Protein AF-A0A257JCB0-F1 (afdb_monomer)

Nearest PDB structures (foldseek):
  8gsv-assembly1_U  TM=2.999E-01  e=7.536E+00  Homo sapiens

Radius of gyration: 15.87 Å; Cα contacts (8 Å, |Δi|>4): 56; chains: 1; bounding box: 47×39×42 Å

Secondary structure (DSSP, 8-state):
-----SSS---HHHHHHHHHTT---HHHHHHH-HHHHHHTS-HHHHIIIIITTTT--SSTTTT-------PPP-

Structure (mmCIF, N/CA/C/O backbone):
data_AF-A0A257JCB0-F1
#
_entry.id   AF-A0A257JCB0-F1
#
loop_
_atom_site.group_PDB
_atom_site.id
_atom_site.type_symbol
_atom_site.label_atom_id
_atom_site.label_alt_id
_atom_site.label_comp_id
_atom_site.label_asym_id
_atom_site.label_entity_id
_atom_site.label_seq_id
_atom_site.pdbx_PDB_ins_code
_atom_site.Cartn_x
_atom_site.Cartn_y
_atom_site.Cartn_z
_atom_site.occupancy
_atom_site.B_iso_or_equiv
_atom_site.auth_seq_id
_atom_site.auth_comp_id
_atom_site.auth_asym_id
_atom_site.auth_atom_id
_atom_site.pdbx_PDB_model_num
ATOM 1 N N . MET A 1 1 ? 25.307 -20.633 -8.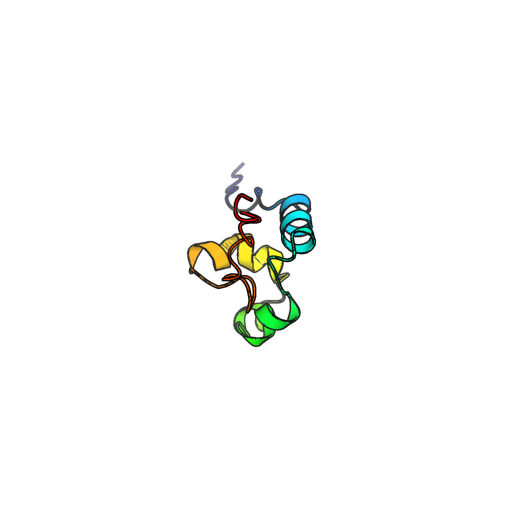562 1.00 41.69 1 MET A N 1
ATOM 2 C CA . MET A 1 1 ? 24.805 -20.271 -7.222 1.00 41.69 1 MET A CA 1
ATOM 3 C C . MET A 1 1 ? 23.397 -19.756 -7.420 1.00 41.69 1 MET A C 1
ATOM 5 O O . MET A 1 1 ? 23.142 -19.122 -8.431 1.00 41.69 1 MET A O 1
ATOM 9 N N . SER A 1 2 ? 22.482 -20.204 -6.576 1.00 45.41 2 SER A N 1
ATOM 10 C CA . SER A 1 2 ? 21.054 -20.271 -6.863 1.00 45.41 2 SER A CA 1
ATOM 11 C C . SER A 1 2 ? 20.367 -18.927 -6.665 1.00 45.41 2 SER A C 1
ATOM 13 O O . SER A 1 2 ? 19.887 -18.626 -5.576 1.00 45.41 2 SER A O 1
ATOM 15 N N . ASP A 1 3 ? 20.269 -18.150 -7.732 1.00 51.03 3 ASP A N 1
ATOM 16 C CA . ASP A 1 3 ? 19.357 -17.019 -7.790 1.00 51.03 3 ASP A CA 1
ATOM 17 C C . ASP A 1 3 ? 17.941 -17.555 -7.998 1.00 51.03 3 ASP A C 1
ATOM 19 O O . ASP A 1 3 ? 17.430 -17.695 -9.109 1.00 51.03 3 ASP A O 1
ATOM 23 N N . ASN A 1 4 ? 17.316 -17.926 -6.882 1.00 44.38 4 ASN A N 1
ATOM 24 C CA . ASN A 1 4 ? 15.895 -18.229 -6.774 1.00 44.38 4 ASN A CA 1
ATOM 25 C C . ASN A 1 4 ? 15.121 -16.903 -6.917 1.00 44.38 4 ASN A C 1
ATOM 27 O O . ASN A 1 4 ? 14.576 -16.341 -5.969 1.00 44.38 4 ASN A O 1
ATOM 31 N N . LEU A 1 5 ? 15.208 -16.332 -8.117 1.00 52.84 5 LEU A N 1
ATOM 32 C CA . LEU A 1 5 ? 15.034 -14.915 -8.401 1.00 52.84 5 LEU A CA 1
ATOM 33 C C . LEU A 1 5 ? 13.568 -14.570 -8.722 1.00 52.84 5 LEU A C 1
ATOM 35 O O . LEU A 1 5 ? 13.263 -13.837 -9.656 1.00 52.84 5 LEU A O 1
ATOM 39 N N . LEU A 1 6 ? 12.629 -15.107 -7.937 1.00 51.78 6 LEU A N 1
ATOM 40 C CA . LEU A 1 6 ? 11.209 -14.730 -8.014 1.00 51.78 6 LEU A CA 1
ATOM 41 C C . LEU A 1 6 ? 10.921 -13.384 -7.307 1.00 51.78 6 LEU A C 1
ATOM 43 O O . LEU A 1 6 ? 9.790 -12.906 -7.323 1.00 51.78 6 LEU A O 1
ATOM 47 N N . LEU A 1 7 ? 11.944 -12.783 -6.683 1.00 50.81 7 LEU A N 1
ATOM 48 C CA . LEU A 1 7 ? 11.879 -11.551 -5.884 1.00 50.81 7 LEU A CA 1
ATOM 49 C C . LEU A 1 7 ? 12.631 -10.356 -6.508 1.00 50.81 7 LEU A C 1
ATOM 51 O O . LEU A 1 7 ? 12.582 -9.264 -5.949 1.00 50.81 7 LEU A O 1
ATOM 55 N N . SER A 1 8 ? 13.292 -10.514 -7.662 1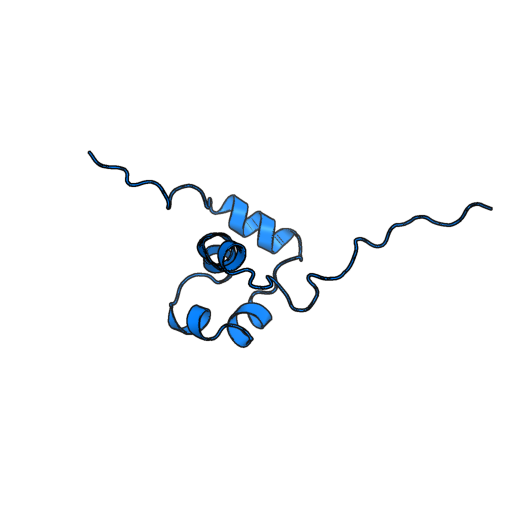.00 53.78 8 SER A N 1
ATOM 56 C CA . SER A 1 8 ? 14.094 -9.452 -8.307 1.00 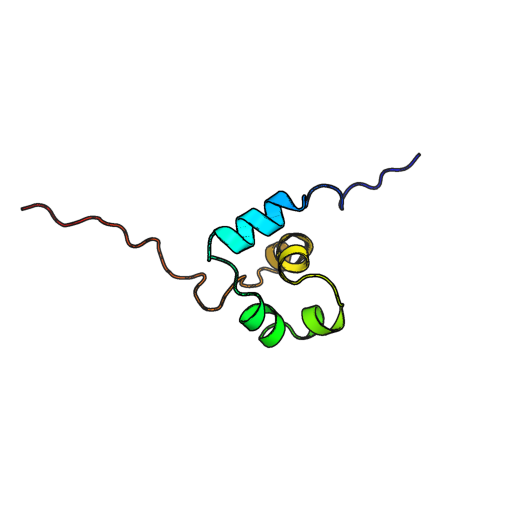53.78 8 SER A CA 1
ATOM 57 C C . SER A 1 8 ? 13.365 -8.664 -9.398 1.00 53.78 8 SER A C 1
ATOM 59 O O . SER A 1 8 ? 14.000 -8.169 -10.332 1.00 53.78 8 SER A O 1
ATOM 61 N N . ARG A 1 9 ? 12.034 -8.625 -9.384 1.00 60.97 9 ARG A N 1
ATOM 62 C CA . ARG A 1 9 ? 11.280 -7.966 -10.462 1.00 60.97 9 ARG A CA 1
ATOM 63 C C . ARG A 1 9 ? 10.144 -7.093 -9.956 1.00 60.97 9 ARG A C 1
ATOM 65 O O . ARG A 1 9 ? 9.134 -6.945 -10.626 1.00 60.97 9 ARG A O 1
ATOM 72 N N . ILE A 1 10 ? 10.321 -6.577 -8.746 1.00 64.56 10 ILE A N 1
ATOM 73 C CA . ILE A 1 10 ? 9.634 -5.375 -8.293 1.00 64.56 10 ILE A CA 1
ATOM 74 C C . ILE A 1 10 ? 10.761 -4.404 -8.018 1.00 64.56 10 ILE A C 1
ATOM 76 O O . ILE A 1 10 ? 11.409 -4.476 -6.971 1.00 64.56 10 ILE A O 1
ATOM 80 N N . LEU A 1 11 ? 11.080 -3.625 -9.042 1.00 71.88 11 LEU A N 1
ATOM 81 C CA . LEU A 1 11 ? 12.070 -2.569 -8.946 1.00 71.88 11 LEU A CA 1
ATOM 82 C C . LEU A 1 11 ? 11.432 -1.408 -8.168 1.00 71.88 11 LEU A C 1
ATOM 84 O O . LEU A 1 11 ? 10.212 -1.233 -8.195 1.00 71.88 11 LEU A O 1
ATOM 88 N N . ASP A 1 12 ? 12.235 -0.606 -7.468 1.00 78.62 12 ASP A N 1
ATOM 89 C CA . ASP A 1 12 ? 11.735 0.595 -6.777 1.00 78.62 12 ASP A CA 1
ATOM 90 C C . ASP A 1 12 ? 10.991 1.542 -7.740 1.00 78.62 12 ASP A C 1
ATOM 92 O O . ASP A 1 12 ? 10.080 2.264 -7.337 1.00 78.62 12 ASP A O 1
ATOM 96 N N . GLU A 1 13 ? 11.308 1.484 -9.038 1.00 82.06 13 GLU A N 1
ATOM 97 C CA . GLU A 1 13 ? 10.580 2.195 -10.093 1.00 82.06 13 GLU A CA 1
ATOM 98 C C . GLU A 1 13 ? 9.129 1.714 -10.267 1.00 82.06 13 GLU A C 1
ATOM 100 O O . GLU A 1 13 ? 8.250 2.547 -10.467 1.00 82.06 13 GLU A O 1
ATOM 105 N N . ASP A 1 14 ? 8.843 0.411 -10.140 1.00 86.12 14 ASP A N 1
ATOM 106 C CA . ASP A 1 14 ? 7.484 -0.136 -10.272 1.00 86.12 14 ASP A CA 1
ATOM 107 C C . ASP A 1 14 ? 6.611 0.325 -9.102 1.00 86.12 14 ASP A C 1
ATOM 109 O O . ASP A 1 14 ? 5.445 0.696 -9.263 1.00 86.12 14 ASP A O 1
ATOM 113 N N . VAL A 1 15 ? 7.206 0.338 -7.907 1.00 87.06 15 VAL A N 1
ATOM 114 C CA . VAL A 1 15 ? 6.595 0.869 -6.688 1.00 87.06 15 VAL A CA 1
ATOM 115 C C . VAL A 1 15 ? 6.308 2.361 -6.850 1.00 87.06 15 VAL A C 1
ATOM 117 O O . VAL A 1 15 ? 5.188 2.810 -6.585 1.00 87.06 15 VAL A O 1
ATOM 120 N N . ALA A 1 16 ? 7.290 3.126 -7.332 1.00 86.31 16 ALA A N 1
ATOM 121 C CA . ALA A 1 16 ? 7.136 4.553 -7.580 1.00 86.31 16 ALA A CA 1
ATOM 122 C C . ALA A 1 16 ? 6.069 4.836 -8.648 1.00 86.31 16 ALA A C 1
ATOM 124 O O . ALA A 1 16 ? 5.241 5.722 -8.453 1.00 86.31 16 ALA A O 1
ATOM 125 N N . ALA A 1 17 ? 6.028 4.065 -9.737 1.00 86.69 17 ALA A N 1
ATOM 126 C CA . ALA A 1 17 ? 5.032 4.197 -10.795 1.00 86.69 17 ALA A CA 1
ATOM 127 C C . ALA A 1 17 ? 3.615 3.889 -10.289 1.00 86.69 17 ALA A C 1
ATOM 129 O O . ALA A 1 17 ? 2.677 4.629 -10.590 1.00 86.69 17 ALA A O 1
ATOM 130 N N . LEU A 1 18 ? 3.453 2.847 -9.467 1.00 87.38 18 LEU A N 1
ATOM 131 C CA . LEU A 1 18 ? 2.175 2.515 -8.839 1.00 87.38 18 LEU A CA 1
ATOM 132 C C . LEU A 1 18 ? 1.684 3.660 -7.940 1.00 87.38 18 LEU A C 1
ATOM 134 O O . LEU A 1 18 ? 0.533 4.080 -8.066 1.00 87.38 18 LEU A O 1
ATOM 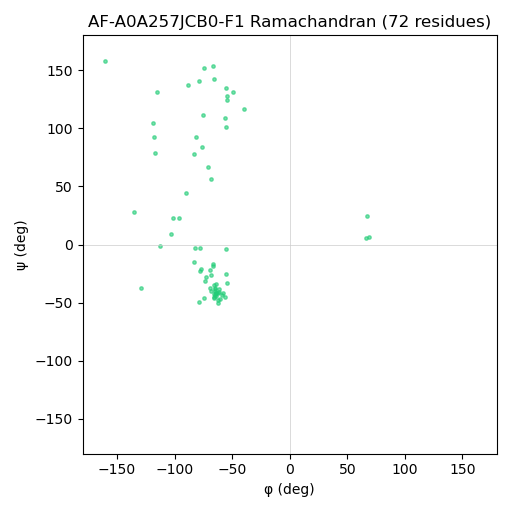138 N N . LYS A 1 19 ? 2.559 4.204 -7.088 1.00 85.38 19 LYS A N 1
ATOM 139 C CA . LYS A 1 19 ? 2.242 5.350 -6.221 1.00 85.38 19 LYS A CA 1
ATOM 140 C C . LYS A 1 19 ? 1.928 6.612 -7.036 1.00 85.38 19 LYS A C 1
ATOM 142 O O . LYS A 1 19 ? 0.927 7.276 -6.783 1.00 85.38 19 LYS A O 1
ATOM 147 N N . ALA A 1 20 ? 2.722 6.905 -8.066 1.00 85.56 20 ALA A N 1
ATOM 148 C CA . ALA A 1 20 ? 2.547 8.073 -8.930 1.00 85.56 20 ALA A CA 1
ATOM 149 C C . ALA A 1 20 ? 1.292 7.995 -9.816 1.00 85.56 20 ALA A C 1
ATOM 151 O O . ALA A 1 20 ? 0.741 9.028 -10.191 1.00 85.56 20 ALA A O 1
ATOM 152 N N . SER A 1 21 ? 0.813 6.789 -10.135 1.00 84.62 21 SER A N 1
ATOM 153 C CA . SER A 1 21 ? -0.400 6.599 -10.939 1.00 84.62 21 SER A CA 1
ATOM 154 C C . SER A 1 21 ? -1.682 7.077 -10.244 1.00 84.62 21 SER A C 1
ATOM 156 O O . SER A 1 21 ? -2.707 7.249 -10.902 1.00 84.62 21 SER A O 1
ATOM 158 N N . GLY A 1 22 ? -1.654 7.248 -8.916 1.00 85.06 22 GLY A N 1
ATOM 159 C CA . GLY A 1 22 ? -2.843 7.525 -8.107 1.00 85.06 22 GLY A CA 1
ATOM 160 C C . GLY A 1 22 ? -3.819 6.345 -8.007 1.00 85.06 22 GLY A C 1
ATOM 161 O O . GLY A 1 22 ? -4.906 6.497 -7.455 1.00 85.06 22 GLY A O 1
ATOM 162 N N . ALA A 1 23 ? -3.462 5.168 -8.534 1.00 84.12 23 ALA A N 1
ATOM 163 C CA . ALA A 1 23 ? -4.286 3.962 -8.455 1.00 84.12 23 ALA A CA 1
ATOM 164 C C . ALA A 1 23 ? -4.122 3.203 -7.126 1.00 84.12 23 ALA A C 1
ATOM 166 O O . ALA A 1 23 ? -4.952 2.345 -6.808 1.00 84.12 23 ALA A O 1
ATOM 167 N N . PHE A 1 24 ? -3.072 3.511 -6.361 1.00 89.81 24 PHE A N 1
ATOM 168 C CA . PHE A 1 24 ? -2.750 2.885 -5.082 1.00 89.81 24 PHE A CA 1
ATOM 169 C C . PHE A 1 24 ? -2.852 3.887 -3.937 1.00 89.81 24 PHE A C 1
ATOM 171 O O . PHE A 1 24 ? -2.296 4.980 -4.018 1.00 89.81 24 PHE A O 1
ATOM 178 N N . ASP A 1 25 ? -3.549 3.487 -2.879 1.00 90.44 25 ASP A N 1
ATOM 179 C CA . ASP A 1 25 ? -3.745 4.277 -1.667 1.00 90.44 25 ASP A CA 1
ATOM 180 C C . ASP A 1 25 ? -3.139 3.500 -0.500 1.00 90.44 25 ASP A C 1
ATOM 182 O O . ASP A 1 25 ? -3.678 2.478 -0.080 1.00 90.44 25 ASP A O 1
ATOM 186 N N . GLU A 1 26 ? -1.973 3.948 -0.034 1.00 90.25 26 GLU A N 1
ATOM 187 C CA . GLU A 1 26 ? -1.202 3.250 0.994 1.00 90.25 26 GLU A CA 1
ATOM 188 C C . GLU A 1 26 ? -1.940 3.200 2.333 1.00 90.25 26 GLU A C 1
ATOM 190 O O . GLU A 1 26 ? -1.982 2.140 2.958 1.00 90.25 26 GLU A O 1
ATOM 195 N N . GLU A 1 27 ? -2.542 4.319 2.744 1.00 90.38 27 GLU A N 1
ATOM 196 C CA . GLU A 1 27 ? -3.253 4.440 4.017 1.00 90.38 27 GLU A CA 1
ATOM 197 C C . GLU A 1 27 ? -4.495 3.551 4.024 1.00 90.38 27 GLU A C 1
ATOM 199 O O . GLU A 1 27 ? -4.696 2.777 4.960 1.00 90.38 27 GLU A O 1
ATOM 204 N N . TRP A 1 28 ? -5.281 3.584 2.944 1.00 91.56 28 TRP A N 1
ATOM 205 C CA . TRP A 1 28 ? -6.429 2.697 2.795 1.00 91.56 28 TRP A CA 1
ATOM 206 C C . TRP A 1 28 ? -6.007 1.225 2.728 1.00 91.56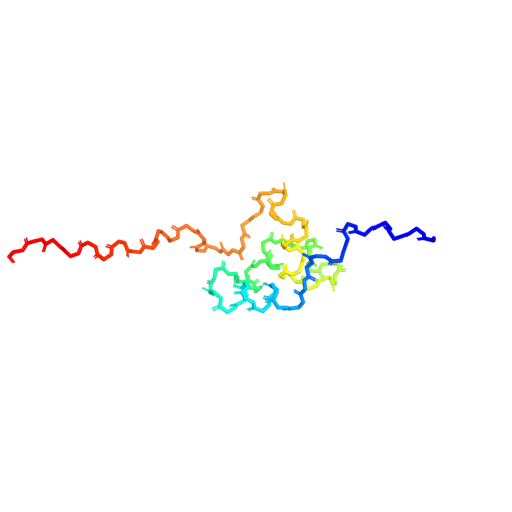 28 TRP A C 1
ATOM 208 O O . TRP A 1 28 ? -6.635 0.366 3.342 1.00 91.56 28 TRP A O 1
ATOM 218 N N . TYR A 1 29 ? -4.926 0.913 2.007 1.00 91.56 29 TYR A N 1
ATOM 219 C CA . TYR A 1 29 ? -4.483 -0.465 1.812 1.00 91.56 29 TYR A CA 1
ATOM 220 C C . TYR A 1 29 ? -4.033 -1.127 3.120 1.00 91.56 29 TYR A C 1
ATOM 222 O O . TYR A 1 29 ? -4.315 -2.305 3.327 1.00 91.56 29 TYR A O 1
ATOM 230 N N . VAL A 1 30 ? -3.354 -0.404 4.019 1.00 93.00 30 VAL A N 1
ATOM 231 C CA . VAL A 1 30 ? -2.953 -0.956 5.331 1.00 93.00 30 VAL A CA 1
ATOM 232 C C . VAL A 1 30 ? -4.090 -1.013 6.347 1.00 93.00 30 VAL A C 1
ATOM 234 O O . VAL A 1 30 ? -3.997 -1.791 7.297 1.00 93.00 30 VAL A O 1
ATOM 237 N N . ASP A 1 31 ? -5.125 -0.191 6.171 1.00 92.81 31 ASP A N 1
ATOM 238 C CA . ASP A 1 31 ? -6.343 -0.224 6.983 1.00 92.81 31 ASP A CA 1
ATOM 239 C C . ASP A 1 31 ? -7.218 -1.430 6.604 1.00 92.81 31 ASP A C 1
ATOM 241 O O . ASP A 1 31 ? -7.614 -2.212 7.466 1.00 92.81 31 ASP A O 1
ATOM 245 N N . GLU A 1 32 ? -7.409 -1.654 5.299 1.00 94.00 32 GLU A N 1
ATOM 246 C CA . GLU A 1 32 ? -8.151 -2.798 4.757 1.00 94.00 32 GLU A CA 1
ATOM 247 C C . GLU A 1 32 ? -7.406 -4.128 4.973 1.00 94.00 32 GLU A C 1
ATOM 249 O O . GLU A 1 32 ? -8.016 -5.165 5.246 1.00 94.00 32 GLU A O 1
ATOM 254 N N . TYR A 1 33 ? -6.073 -4.114 4.861 1.00 93.25 33 TYR A N 1
ATOM 255 C CA . TYR A 1 33 ? -5.224 -5.298 4.980 1.00 93.25 33 TYR A CA 1
ATOM 256 C C . TYR A 1 33 ? -4.257 -5.190 6.173 1.00 93.25 33 TYR A C 1
ATOM 258 O O . TYR A 1 33 ? -3.058 -4.933 5.998 1.00 93.25 33 TYR A O 1
ATOM 266 N N . PRO A 1 34 ? -4.732 -5.435 7.410 1.00 91.25 34 PRO A N 1
ATOM 267 C CA . PRO A 1 34 ? -3.915 -5.307 8.618 1.00 91.25 34 PRO A CA 1
ATOM 268 C C . PRO A 1 34 ? -2.776 -6.334 8.702 1.00 91.25 34 PRO A C 1
ATOM 270 O O . PRO A 1 34 ? -1.839 -6.151 9.480 1.00 91.25 34 PRO A O 1
ATOM 273 N N . ASP A 1 35 ? -2.822 -7.411 7.914 1.00 90.88 35 ASP A N 1
ATOM 274 C CA . ASP A 1 35 ? -1.716 -8.357 7.748 1.00 90.88 35 ASP A CA 1
ATOM 275 C C . ASP A 1 35 ? -0.508 -7.702 7.061 1.00 90.88 35 ASP A C 1
ATOM 277 O O . ASP A 1 35 ? 0.634 -7.956 7.440 1.00 90.88 35 ASP A O 1
ATOM 281 N N . VAL A 1 36 ? -0.753 -6.780 6.125 1.00 91.06 36 VAL A N 1
ATOM 282 C CA . VAL A 1 36 ? 0.294 -5.986 5.466 1.00 91.06 36 VAL A CA 1
ATOM 283 C C . VAL A 1 36 ? 0.958 -5.074 6.488 1.00 91.06 36 VAL A C 1
ATOM 285 O O . VAL A 1 36 ? 2.185 -5.053 6.584 1.00 91.06 36 VAL A O 1
ATOM 288 N N . ARG A 1 37 ? 0.160 -4.402 7.328 1.00 88.75 37 ARG A N 1
ATOM 289 C CA . ARG A 1 37 ? 0.663 -3.555 8.418 1.00 88.75 37 ARG A CA 1
ATOM 290 C C . ARG A 1 37 ? 1.535 -4.337 9.401 1.00 88.75 37 ARG A C 1
ATOM 292 O O . ARG A 1 37 ? 2.586 -3.852 9.808 1.00 88.75 37 ARG A O 1
ATOM 299 N N . GLN A 1 38 ? 1.112 -5.545 9.769 1.00 89.75 38 GLN A N 1
ATOM 300 C CA . GLN A 1 38 ? 1.850 -6.415 10.691 1.00 89.75 38 GLN A CA 1
ATOM 301 C C . GLN A 1 38 ? 3.110 -7.019 10.063 1.00 89.75 38 GLN A C 1
ATOM 303 O O . GLN A 1 38 ? 4.070 -7.295 10.777 1.00 89.75 38 GLN A O 1
ATOM 308 N N . SER A 1 39 ? 3.130 -7.199 8.740 1.00 85.94 39 SER A N 1
ATOM 309 C CA . SER A 1 39 ? 4.290 -7.743 8.027 1.00 85.94 39 SER A CA 1
ATOM 310 C C . SER A 1 39 ? 5.497 -6.798 8.006 1.00 85.94 39 SER A C 1
ATOM 312 O O . SER A 1 39 ? 6.618 -7.253 7.788 1.00 85.94 39 SER A O 1
ATOM 314 N N . GLY A 1 40 ? 5.282 -5.489 8.194 1.00 85.56 40 GLY A N 1
ATOM 315 C CA . GLY A 1 40 ? 6.324 -4.464 8.063 1.00 85.56 40 GLY A CA 1
ATOM 316 C C . GLY A 1 40 ? 6.858 -4.287 6.634 1.00 85.56 40 GLY A C 1
ATOM 317 O O . GLY A 1 40 ? 7.815 -3.544 6.427 1.00 85.56 40 GLY A O 1
ATOM 318 N N . ILE A 1 41 ? 6.264 -4.965 5.646 1.00 86.69 41 ILE A N 1
ATOM 319 C CA . ILE A 1 41 ? 6.595 -4.814 4.229 1.00 86.69 41 ILE A CA 1
ATOM 320 C C . ILE A 1 41 ? 5.921 -3.547 3.711 1.00 86.69 41 ILE A C 1
ATOM 322 O O . ILE A 1 41 ? 4.769 -3.267 4.045 1.00 86.69 41 ILE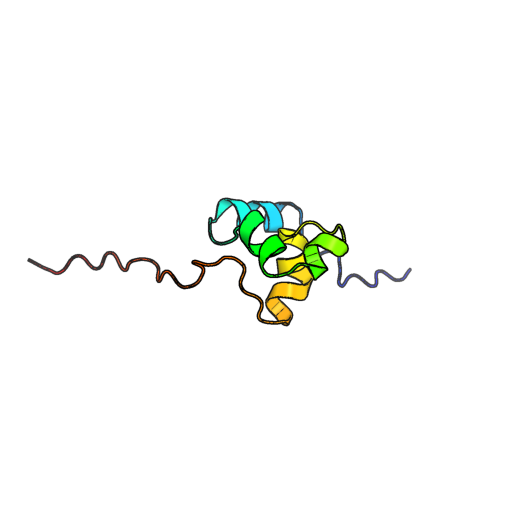 A O 1
ATOM 326 N N . GLU A 1 42 ? 6.618 -2.804 2.849 1.00 89.50 42 GLU A N 1
ATOM 327 C CA . GLU A 1 42 ? 6.022 -1.644 2.196 1.00 89.50 42 GLU A CA 1
ATOM 328 C C . GLU A 1 42 ? 4.720 -2.043 1.466 1.00 89.50 42 GLU A C 1
ATOM 330 O O . GLU A 1 42 ? 4.743 -2.972 0.649 1.00 89.50 42 GLU A O 1
ATOM 335 N N . PRO A 1 43 ? 3.589 -1.358 1.707 1.00 91.88 43 PRO A N 1
ATOM 336 C CA . PRO A 1 43 ? 2.285 -1.774 1.194 1.00 91.88 43 PRO A CA 1
ATOM 337 C C . PRO A 1 43 ? 2.223 -1.906 -0.331 1.00 91.88 43 PRO A C 1
ATOM 339 O O . PRO A 1 43 ? 1.695 -2.892 -0.845 1.00 91.88 43 PRO A O 1
ATOM 342 N N . ALA A 1 44 ? 2.823 -0.963 -1.062 1.00 90.81 44 ALA A N 1
ATOM 343 C CA . ALA A 1 44 ? 2.885 -0.998 -2.524 1.00 90.81 44 ALA A CA 1
ATOM 344 C C . ALA A 1 44 ? 3.705 -2.195 -3.032 1.00 90.81 44 ALA A C 1
ATOM 346 O O . ALA A 1 44 ? 3.300 -2.894 -3.964 1.00 90.81 44 ALA A O 1
ATOM 347 N N . ARG A 1 45 ? 4.822 -2.502 -2.365 1.00 90.94 45 ARG A N 1
ATOM 348 C CA . ARG A 1 45 ? 5.641 -3.680 -2.671 1.00 90.94 45 ARG A CA 1
ATOM 349 C C . ARG A 1 45 ? 4.894 -4.975 -2.366 1.00 90.94 45 ARG A C 1
ATOM 351 O O . ARG A 1 45 ? 4.917 -5.900 -3.175 1.00 90.94 45 ARG A O 1
ATOM 358 N N . HIS A 1 46 ? 4.188 -5.030 -1.238 1.00 90.75 46 HIS A N 1
ATOM 359 C CA . HIS A 1 46 ? 3.338 -6.165 -0.888 1.00 90.75 46 HIS A CA 1
ATOM 360 C C . HIS A 1 46 ? 2.225 -6.362 -1.923 1.00 90.75 46 HIS A C 1
ATOM 362 O O . HIS A 1 46 ? 1.910 -7.494 -2.299 1.00 90.75 46 HIS A O 1
ATOM 368 N N . TYR A 1 47 ? 1.623 -5.276 -2.408 1.00 90.62 47 TYR A N 1
ATOM 369 C CA . TYR A 1 47 ? 0.597 -5.337 -3.438 1.00 90.62 47 TYR A CA 1
ATOM 370 C C . TYR A 1 47 ? 1.131 -5.918 -4.753 1.00 90.62 47 TYR A C 1
ATOM 372 O O . TYR A 1 47 ? 0.558 -6.877 -5.270 1.00 90.62 47 TYR A O 1
ATOM 380 N N . LEU A 1 48 ? 2.258 -5.405 -5.250 1.00 88.56 48 LEU A N 1
ATOM 381 C CA . LEU A 1 48 ? 2.889 -5.888 -6.483 1.00 88.56 48 LEU A CA 1
ATOM 382 C C . LEU A 1 48 ? 3.365 -7.346 -6.368 1.00 88.56 48 LEU A C 1
ATOM 384 O O . LEU A 1 48 ? 3.298 -8.104 -7.335 1.00 88.56 48 LEU A O 1
ATOM 388 N N . TRP A 1 49 ? 3.813 -7.760 -5.182 1.00 86.12 49 TRP A N 1
ATOM 389 C CA . TRP A 1 49 ? 4.330 -9.108 -4.946 1.00 86.12 49 TRP A CA 1
ATOM 390 C C . TRP A 1 49 ? 3.223 -10.152 -4.786 1.00 86.12 49 TRP A C 1
ATOM 392 O O . TRP A 1 49 ? 3.245 -11.201 -5.439 1.00 86.12 49 TRP A O 1
ATOM 402 N N . LEU A 1 50 ? 2.248 -9.855 -3.926 1.00 86.50 50 LEU A N 1
ATOM 403 C CA . LEU A 1 50 ? 1.240 -10.810 -3.474 1.00 86.50 50 LEU A CA 1
ATOM 404 C C . LEU A 1 50 ? -0.188 -10.277 -3.611 1.00 86.50 50 LEU A C 1
ATOM 406 O O . LEU A 1 50 ? -1.075 -11.041 -3.985 1.00 86.50 50 LEU A O 1
ATOM 410 N N . GLY A 1 51 ? -0.422 -8.985 -3.368 1.00 88.25 51 GLY A N 1
ATOM 411 C CA . GLY A 1 51 ? -1.764 -8.395 -3.426 1.00 88.25 51 GLY A CA 1
ATOM 412 C C . GLY A 1 51 ? -2.464 -8.616 -4.768 1.00 88.25 51 GLY A C 1
ATOM 413 O O . GLY A 1 51 ? -3.598 -9.087 -4.779 1.00 88.25 51 GLY A O 1
ATOM 414 N N . VAL A 1 52 ? -1.766 -8.407 -5.890 1.00 86.44 52 VAL A N 1
ATOM 415 C CA . VAL A 1 52 ? -2.302 -8.654 -7.241 1.00 86.44 52 VAL A CA 1
ATOM 416 C C . VAL A 1 52 ? -2.677 -10.125 -7.451 1.00 86.44 52 VAL A C 1
ATOM 418 O O . VAL A 1 52 ? -3.702 -10.424 -8.057 1.00 86.44 52 VAL A O 1
ATOM 421 N N . ARG A 1 53 ? -1.881 -11.059 -6.911 1.00 88.06 53 ARG A N 1
ATOM 422 C CA . ARG A 1 53 ? -2.104 -12.510 -7.050 1.00 88.06 53 ARG A CA 1
ATOM 423 C C . ARG A 1 53 ? -3.268 -12.996 -6.195 1.00 88.06 53 ARG A C 1
ATOM 425 O O . ARG A 1 53 ? -3.955 -13.936 -6.574 1.00 88.06 53 ARG A O 1
ATOM 432 N N . LEU A 1 54 ? -3.479 -12.349 -5.051 1.00 88.69 54 LEU A N 1
ATOM 433 C CA . LEU A 1 54 ? -4.600 -12.599 -4.150 1.00 88.69 54 LEU A CA 1
ATOM 434 C C . LEU A 1 54 ? -5.885 -11.869 -4.575 1.00 88.69 54 LEU A C 1
ATOM 436 O O . LEU A 1 54 ? -6.904 -12.017 -3.907 1.00 88.69 54 LEU A O 1
ATOM 440 N N . GLY A 1 55 ? -5.850 -11.065 -5.645 1.00 89.38 55 GLY A N 1
ATOM 441 C CA . GLY A 1 55 ? -6.994 -10.257 -6.073 1.00 89.38 55 GLY A CA 1
ATOM 442 C C . GLY A 1 55 ? -7.354 -9.138 -5.091 1.00 89.38 55 GLY A C 1
ATOM 443 O O . GLY A 1 55 ? -8.506 -8.707 -5.042 1.00 89.38 55 GLY A O 1
ATOM 444 N N . ARG A 1 56 ? -6.389 -8.676 -4.286 1.00 90.31 56 ARG A N 1
ATOM 445 C CA . ARG A 1 56 ? -6.578 -7.526 -3.396 1.00 90.31 56 ARG A CA 1
ATOM 446 C C . ARG A 1 56 ? -6.770 -6.259 -4.213 1.00 90.31 56 ARG A C 1
ATOM 448 O O . ARG A 1 56 ? -6.292 -6.154 -5.340 1.00 90.31 56 ARG A O 1
ATOM 455 N N . LYS A 1 57 ? -7.464 -5.284 -3.636 1.00 89.56 57 LYS A N 1
ATOM 456 C CA . LYS A 1 57 ? -7.642 -3.977 -4.269 1.00 89.56 57 LYS A CA 1
ATOM 457 C C . LYS A 1 57 ? -6.484 -3.064 -3.868 1.00 89.56 57 LYS A C 1
ATOM 459 O O . LYS A 1 57 ? -6.127 -3.065 -2.700 1.00 89.56 57 LYS A O 1
ATOM 464 N N . PRO A 1 58 ? -5.907 -2.280 -4.790 1.00 88.19 58 PRO A N 1
ATOM 465 C CA . PRO A 1 58 ? -4.832 -1.337 -4.469 1.00 88.19 58 PRO A CA 1
ATOM 466 C C . PRO A 1 58 ? -5.335 -0.056 -3.789 1.00 88.19 58 PRO A C 1
ATOM 468 O O . PRO A 1 58 ? -4.560 0.658 -3.165 1.00 88.19 58 PRO A O 1
ATOM 471 N N . SER A 1 59 ? -6.619 0.264 -3.949 1.00 87.50 59 SER A N 1
ATOM 472 C CA . SER A 1 59 ? -7.266 1.442 -3.369 1.00 87.50 59 SER A CA 1
ATOM 473 C C . SER A 1 59 ? -8.784 1.257 -3.328 1.00 87.50 59 SER A C 1
ATOM 475 O O . SER A 1 59 ? -9.352 0.518 -4.149 1.00 87.50 59 SER A O 1
ATOM 477 N N . ALA A 1 60 ? -9.454 2.004 -2.445 1.00 83.69 60 ALA A N 1
ATOM 478 C CA . ALA A 1 60 ? -10.915 2.076 -2.359 1.00 83.69 60 ALA A CA 1
ATOM 479 C C . ALA A 1 60 ? -11.574 2.456 -3.698 1.00 83.69 60 ALA A C 1
ATOM 481 O O . ALA A 1 60 ? -12.680 2.015 -4.011 1.00 83.69 60 ALA A O 1
ATOM 482 N N . GLN A 1 61 ? -10.885 3.282 -4.498 1.00 72.75 61 GLN A N 1
ATOM 483 C CA . GLN A 1 61 ? -11.391 3.863 -5.745 1.00 72.75 61 GLN A CA 1
ATOM 484 C C . GLN A 1 61 ? -10.865 3.198 -7.019 1.00 72.75 61 GLN A C 1
ATOM 486 O O . GLN A 1 61 ? -11.164 3.691 -8.105 1.00 72.75 61 GLN A O 1
ATOM 491 N N . SER A 1 62 ? -10.158 2.069 -6.934 1.00 59.62 62 SER A N 1
ATOM 492 C CA . SER A 1 62 ? -9.649 1.317 -8.100 1.00 59.62 62 SER A CA 1
ATOM 493 C C . SER A 1 62 ? -10.719 0.904 -9.138 1.00 59.62 62 SER A C 1
ATOM 495 O O . SER A 1 62 ? -10.388 0.402 -10.206 1.00 59.62 62 SER A O 1
ATOM 497 N N . ALA A 1 63 ? -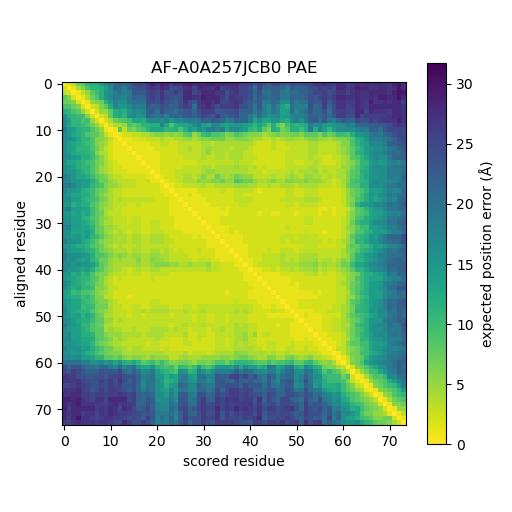11.999 1.185 -8.869 1.00 52.19 63 ALA A N 1
ATOM 498 C CA . ALA A 1 63 ? -13.124 1.101 -9.794 1.00 52.19 63 ALA A CA 1
ATOM 499 C C . ALA A 1 63 ? -13.589 2.454 -10.380 1.00 52.19 63 ALA A C 1
ATOM 501 O O . ALA A 1 63 ? -14.743 2.566 -10.794 1.00 52.19 63 ALA A O 1
ATOM 502 N N . LYS A 1 64 ? -12.762 3.506 -10.436 1.00 41.59 64 LYS A N 1
ATOM 503 C CA . LYS A 1 64 ? -13.078 4.618 -11.340 1.00 41.59 64 LYS A CA 1
ATOM 504 C C . LYS A 1 64 ? -12.747 4.156 -12.759 1.00 41.59 64 LYS A C 1
ATOM 506 O O . LYS A 1 64 ? -11.562 4.001 -13.055 1.00 41.59 64 LYS A O 1
ATOM 511 N N . PRO A 1 65 ? -13.736 3.949 -13.656 1.00 45.09 65 PRO A N 1
ATOM 512 C CA . PRO A 1 65 ? -13.397 3.919 -15.065 1.00 45.09 65 PRO A CA 1
ATOM 513 C C . PRO A 1 65 ? -12.682 5.243 -15.326 1.00 45.09 65 PRO A C 1
ATOM 515 O O . PRO A 1 65 ? -13.134 6.290 -14.841 1.00 45.09 65 PRO A O 1
ATOM 518 N N . VAL A 1 66 ? -11.560 5.205 -16.051 1.00 53.53 66 VAL A N 1
ATOM 519 C CA . VAL A 1 66 ? -11.090 6.388 -16.777 1.00 53.53 66 VAL A CA 1
ATOM 520 C C . VAL A 1 66 ? -12.359 7.010 -17.332 1.00 53.53 66 VAL A C 1
ATOM 522 O O . VAL A 1 66 ? -13.120 6.328 -18.024 1.00 53.53 66 VAL A O 1
ATOM 525 N N . ARG A 1 67 ? -12.694 8.230 -16.896 1.00 49.19 67 ARG A N 1
ATOM 526 C CA . ARG A 1 67 ? -13.829 8.923 -17.484 1.00 49.19 67 ARG A CA 1
ATOM 527 C C . ARG A 1 67 ? -13.488 8.953 -18.958 1.00 49.19 67 ARG A C 1
ATOM 529 O O . ARG A 1 67 ? -12.524 9.606 -19.345 1.00 49.19 67 ARG A O 1
ATOM 536 N N . ALA A 1 68 ? -14.213 8.162 -19.741 1.00 53.16 68 ALA A N 1
ATOM 537 C CA . ALA A 1 68 ? -14.247 8.324 -21.165 1.00 53.16 68 ALA A CA 1
ATOM 538 C C . ALA A 1 68 ? -14.667 9.777 -21.346 1.00 53.16 68 ALA A C 1
ATOM 540 O O . ALA A 1 68 ? -15.831 10.129 -21.164 1.00 53.16 68 ALA A O 1
ATOM 541 N N . SER A 1 69 ? -13.698 10.636 -21.641 1.00 49.09 69 SER A N 1
ATOM 542 C CA . SER A 1 69 ? -13.936 11.935 -22.245 1.00 49.09 69 SER A CA 1
ATOM 543 C C . SER A 1 69 ? -14.414 11.687 -23.676 1.00 49.09 69 SER A C 1
ATOM 545 O O . SER A 1 69 ? -13.808 12.136 -24.639 1.00 49.09 69 SER A O 1
ATOM 547 N N . THR A 1 70 ? -15.486 10.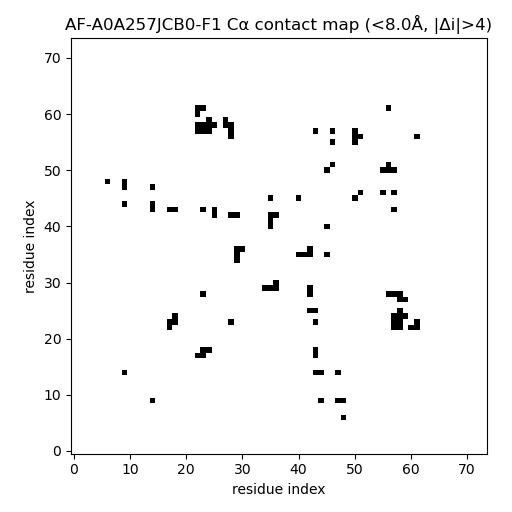912 -23.833 1.00 52.34 70 THR A N 1
ATOM 548 C CA . THR A 1 70 ? -16.344 10.967 -25.002 1.00 52.34 70 THR A CA 1
ATOM 549 C C . THR A 1 70 ? -17.294 12.111 -24.710 1.00 52.34 70 THR A C 1
ATOM 551 O O . THR A 1 70 ? -18.420 11.925 -24.254 1.00 52.34 70 THR A O 1
ATOM 554 N N . THR A 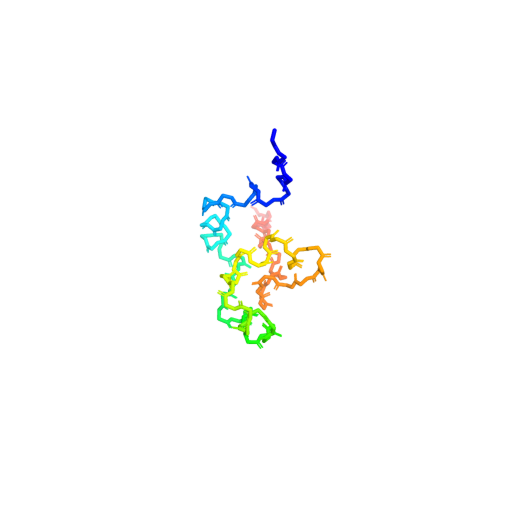1 71 ? -16.786 13.326 -24.891 1.00 56.00 71 THR A N 1
ATOM 555 C CA . THR A 1 71 ? -17.659 14.477 -25.081 1.00 56.00 71 THR A CA 1
ATOM 556 C C . THR A 1 71 ? -18.579 14.123 -26.252 1.00 56.00 71 THR A C 1
ATOM 558 O O . THR A 1 71 ? -18.074 13.709 -27.301 1.00 56.00 71 THR A O 1
ATOM 561 N N . PRO A 1 72 ? -19.908 14.186 -26.078 1.00 58.53 72 PRO A N 1
ATOM 562 C CA . PRO A 1 72 ? -20.830 13.875 -27.149 1.00 58.53 72 PRO A CA 1
ATOM 563 C C . PRO A 1 72 ? -20.670 14.918 -28.253 1.00 58.53 72 PRO A C 1
ATOM 565 O O . PRO A 1 72 ? -20.441 16.100 -27.997 1.00 58.53 72 PRO A O 1
ATOM 568 N N . HIS A 1 73 ? -20.775 14.428 -29.478 1.00 56.03 73 HIS A N 1
ATOM 569 C CA . HIS A 1 73 ? -20.890 15.206 -30.698 1.00 56.03 73 HIS A CA 1
ATOM 570 C C . HIS A 1 73 ? -21.981 16.284 -30.573 1.00 56.03 73 HIS A C 1
ATOM 572 O O . HIS A 1 73 ? -23.107 15.974 -30.175 1.00 56.03 73 HIS A O 1
ATOM 578 N N . VAL A 1 74 ? -21.640 17.516 -30.956 1.00 66.44 74 VAL A N 1
ATOM 579 C CA . VAL A 1 74 ? -22.548 18.545 -31.484 1.00 66.44 74 VAL A CA 1
ATOM 580 C C . VAL A 1 74 ? -21.825 19.300 -32.590 1.00 66.44 74 VAL A C 1
ATOM 582 O O . VAL A 1 74 ? -20.606 19.540 -32.424 1.00 66.44 74 VAL A O 1
#

Mean predicted aligned error: 10.31 Å

Foldseek 3Di:
DDCPPLPVPCDVVVLVCCVVVVQADQVQQCVVPVVCVVVPDRSSSCCVNPVVVVVHGRDPVNPDDPPPPPPDDD

Sequence (74 aa):
MSDNLLLSRILDEDVAALKASGAFDEEWYVDEYPDVRQSGIEPARHYLWLGVRLGRKPSAQSAKPVRASTTPHV

Solvent-accessible surface area (backbone atoms only — not comparable to full-atom values): 4756 Å² total; per-residue (Å²): 131,89,75,82,65,88,73,78,80,72,50,74,63,55,43,50,49,42,54,72,66,68,53,41,34,64,71,55,37,37,66,78,34,54,66,45,56,72,66,72,50,57,58,60,54,45,31,74,72,46,27,63,80,71,68,52,71,52,24,97,63,68,80,62,69,77,76,73,83,68,73,76,89,128

pLDDT: mean 76.84, std 17.05, range [41.59, 94.0]